Protein AF-A0A376H1D4-F1 (afdb_monomer_lite)

pLDDT: mean 74.77, std 13.4, range [35.78, 89.5]

Foldseek 3Di:
DAKKKFKWWQDPVRDIDTDPVQIGSDPVVSVVVLVVVQWDFDDDPNDGAFTDHPPDPDITIGIDMDDDDPVVVVPPVDDD

Secondary structure (DSSP, 8-state):
-EEEEEEEEE-TTS-EEEEEEEEESSHHHHHHHHHHTTPEEEEETTEEEEEE-TT-TT--BEEEEEEE-HHHHGGGG---

Radius of gyration: 13.63 Å; chains: 1; bounding box: 31×30×38 Å

Sequence (80 aa):
MIDYYVLGERNCYGRIEYNLNVISRYRSTFENELFERGYICDCSDEDCWYYRLPDKEVIDYYIRKIHVPVEEARNKKSVI

Organism: Enterococcus gallinarum (NCBI:txid1353)

Structure (mmCIF, N/CA/C/O backbone):
data_AF-A0A376H1D4-F1
#
_entry.id   AF-A0A376H1D4-F1
#
loop_
_atom_site.group_PDB
_atom_site.id
_atom_site.type_symbol
_atom_site.label_atom_id
_atom_site.label_alt_id
_atom_site.label_comp_id
_atom_site.label_asym_id
_atom_site.label_entity_id
_atom_site.label_seq_id
_atom_site.pdbx_PDB_ins_code
_atom_site.Cartn_x
_atom_site.Cartn_y
_atom_site.Cartn_z
_atom_site.occupancy
_atom_site.B_iso_or_equiv
_atom_site.auth_seq_id
_atom_site.auth_comp_id
_atom_site.auth_asym_id
_atom_site.auth_atom_id
_atom_site.pdbx_PDB_model_num
ATOM 1 N N . MET A 1 1 ? -16.702 -4.866 13.077 1.00 78.00 1 MET A N 1
ATOM 2 C CA . MET A 1 1 ? -15.543 -5.178 12.214 1.00 78.00 1 MET A CA 1
ATOM 3 C C . MET A 1 1 ? -14.696 -3.924 12.094 1.00 78.00 1 MET A C 1
ATOM 5 O O . MET A 1 1 ? -15.259 -2.841 12.207 1.00 78.00 1 MET A O 1
ATOM 9 N N . ILE A 1 2 ? -13.382 -4.057 11.940 1.00 84.31 2 ILE A N 1
ATOM 10 C CA . ILE A 1 2 ? -12.462 -2.934 11.733 1.00 84.31 2 ILE A CA 1
ATOM 11 C C . ILE A 1 2 ? -11.793 -3.110 10.378 1.00 84.31 2 ILE A C 1
ATOM 13 O O . ILE A 1 2 ? -11.309 -4.194 10.052 1.00 84.31 2 ILE A O 1
ATOM 17 N N . ASP A 1 3 ? -11.774 -2.027 9.616 1.00 89.12 3 ASP A N 1
ATOM 18 C CA . ASP A 1 3 ? -11.183 -1.996 8.290 1.00 89.12 3 ASP A CA 1
ATOM 19 C C . ASP A 1 3 ? -9.692 -1.680 8.378 1.00 89.12 3 ASP A C 1
ATOM 21 O O . ASP A 1 3 ? -9.284 -0.737 9.064 1.00 89.12 3 ASP A O 1
ATOM 25 N N . TYR A 1 4 ? -8.898 -2.456 7.646 1.00 89.19 4 TYR A N 1
ATOM 26 C CA . TYR A 1 4 ? -7.467 -2.242 7.486 1.00 89.19 4 TYR A CA 1
ATOM 27 C C . TYR A 1 4 ? -7.068 -2.313 6.014 1.00 89.19 4 TYR A C 1
ATOM 29 O O . TYR A 1 4 ? -7.672 -3.045 5.232 1.00 89.19 4 TYR A O 1
ATOM 37 N N . TYR A 1 5 ? -6.025 -1.574 5.663 1.00 89.50 5 TYR A N 1
ATOM 38 C CA . TYR A 1 5 ? -5.322 -1.630 4.393 1.00 89.50 5 TYR A CA 1
ATOM 39 C C . TYR A 1 5 ? -4.074 -2.491 4.551 1.00 89.50 5 TYR A C 1
ATOM 41 O O . TYR A 1 5 ? -3.331 -2.322 5.517 1.00 89.50 5 TYR A O 1
ATOM 49 N N . VAL A 1 6 ? -3.880 -3.422 3.623 1.00 88.88 6 VAL A N 1
ATOM 50 C CA . VAL A 1 6 ? -2.748 -4.353 3.562 1.00 88.88 6 VAL A CA 1
ATOM 51 C C . VAL A 1 6 ? -2.212 -4.427 2.144 1.00 88.88 6 VAL A C 1
ATOM 53 O O . VAL A 1 6 ? -2.928 -4.143 1.181 1.00 88.88 6 VAL A O 1
ATOM 56 N N . LEU A 1 7 ? -0.966 -4.865 2.017 1.00 86.75 7 LEU A N 1
ATOM 57 C CA . LEU A 1 7 ? -0.357 -5.127 0.726 1.00 86.75 7 LEU A CA 1
ATOM 58 C C . LEU A 1 7 ? -0.690 -6.566 0.327 1.00 86.75 7 LEU A C 1
ATOM 60 O O . LEU A 1 7 ? -0.404 -7.499 1.075 1.00 86.75 7 LEU A O 1
ATOM 64 N N . GLY A 1 8 ? -1.326 -6.748 -0.822 1.00 85.31 8 GLY A N 1
ATOM 65 C CA . GLY A 1 8 ? -1.530 -8.051 -1.438 1.00 85.31 8 GLY A CA 1
ATOM 66 C C . GLY A 1 8 ? -0.525 -8.284 -2.560 1.00 85.31 8 GLY A C 1
ATOM 67 O O . GLY A 1 8 ? -0.183 -7.353 -3.283 1.00 85.31 8 GLY A O 1
ATOM 68 N N . GLU A 1 9 ? -0.093 -9.526 -2.735 1.00 82.31 9 GLU A N 1
ATOM 69 C CA . GLU A 1 9 ? 0.623 -10.000 -3.921 1.00 82.31 9 GLU A CA 1
ATOM 70 C C . GLU A 1 9 ? -0.101 -11.213 -4.514 1.00 82.31 9 GLU A C 1
ATOM 72 O O . GLU A 1 9 ? -0.940 -11.839 -3.858 1.00 82.31 9 GLU A O 1
ATOM 77 N N . ARG A 1 10 ? 0.138 -11.514 -5.793 1.00 75.81 10 ARG A N 1
ATOM 78 C CA . ARG A 1 10 ? -0.279 -12.793 -6.380 1.00 75.81 10 ARG A CA 1
ATOM 79 C C . ARG A 1 10 ? 0.925 -13.720 -6.400 1.00 75.81 10 ARG A C 1
ATOM 81 O O . ARG A 1 10 ? 1.940 -13.382 -6.996 1.00 75.81 10 ARG A O 1
ATOM 88 N N . ASN A 1 11 ? 0.802 -14.888 -5.780 1.00 75.44 11 ASN A N 1
ATOM 89 C CA . ASN A 1 11 ? 1.858 -15.892 -5.836 1.00 75.44 11 ASN A CA 1
ATOM 90 C C . ASN A 1 11 ? 1.901 -16.593 -7.209 1.00 75.44 11 ASN A C 1
ATOM 92 O O . ASN A 1 11 ? 1.028 -16.400 -8.061 1.00 75.44 11 ASN A O 1
ATOM 96 N N . CYS A 1 12 ? 2.893 -17.464 -7.411 1.00 75.25 12 CYS A N 1
ATOM 97 C CA . CYS A 1 12 ? 3.076 -18.223 -8.656 1.00 75.25 12 CYS A CA 1
ATOM 98 C C . CYS A 1 12 ? 1.907 -19.166 -9.010 1.00 75.25 12 CYS A C 1
ATOM 100 O O . CYS A 1 12 ? 1.825 -19.644 -10.138 1.00 75.25 12 CYS A O 1
ATOM 102 N N . TYR A 1 13 ? 0.978 -19.398 -8.080 1.00 79.50 13 TYR A N 1
ATOM 103 C CA . TYR A 1 13 ? -0.247 -20.173 -8.289 1.00 79.50 13 TYR A CA 1
ATOM 104 C C . TYR A 1 13 ? -1.475 -19.287 -8.561 1.00 79.50 13 TYR A C 1
ATOM 106 O O . TYR A 1 13 ? -2.601 -19.783 -8.589 1.00 79.50 13 TYR A O 1
ATOM 114 N N . GLY A 1 14 ? -1.287 -17.971 -8.706 1.00 72.62 14 GLY A N 1
ATOM 115 C CA . GLY A 1 14 ? -2.359 -16.999 -8.917 1.00 72.62 14 GLY A CA 1
ATOM 116 C C . GLY A 1 14 ? -3.210 -16.710 -7.675 1.00 72.62 14 GLY A C 1
ATOM 117 O O . GLY A 1 14 ? -4.256 -16.068 -7.798 1.00 72.62 14 GLY A O 1
ATOM 118 N N . ARG A 1 15 ? -2.796 -17.165 -6.484 1.00 78.19 15 ARG A N 1
ATOM 119 C CA . ARG A 1 15 ? -3.504 -16.905 -5.220 1.00 78.19 15 ARG A CA 1
ATOM 120 C C . ARG A 1 15 ? -3.054 -15.585 -4.613 1.00 78.19 15 ARG A C 1
ATOM 122 O O . ARG A 1 15 ? -1.897 -15.201 -4.744 1.00 78.19 15 ARG A O 1
ATOM 129 N N . ILE A 1 16 ? -3.984 -14.918 -3.935 1.00 77.12 16 ILE A N 1
ATOM 130 C CA . ILE A 1 16 ? -3.711 -13.687 -3.195 1.00 77.12 16 ILE A CA 1
ATOM 131 C C . ILE A 1 16 ? -3.033 -14.042 -1.873 1.00 77.12 16 ILE A C 1
ATOM 133 O O . ILE A 1 16 ? -3.617 -14.759 -1.061 1.00 77.12 16 ILE A O 1
ATOM 137 N N . GLU A 1 17 ? -1.837 -13.509 -1.656 1.00 81.31 17 GLU A N 1
ATOM 138 C CA . GLU A 1 17 ? -1.139 -13.545 -0.374 1.00 81.31 17 GLU A CA 1
ATOM 139 C C . GLU A 1 17 ? -1.063 -12.130 0.199 1.00 81.31 17 GLU A C 1
ATOM 141 O O . GLU A 1 17 ? -0.842 -11.164 -0.531 1.00 81.31 17 GLU A O 1
ATOM 146 N N . TYR A 1 18 ? -1.311 -11.994 1.503 1.00 80.50 18 TYR A N 1
ATOM 147 C CA . TYR A 1 18 ? -1.292 -10.703 2.185 1.00 80.50 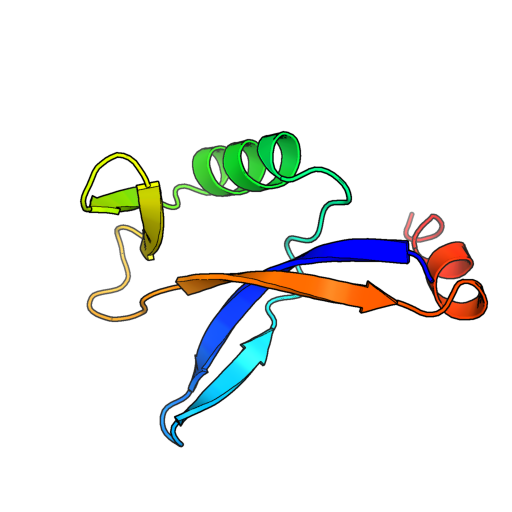18 TYR A CA 1
ATOM 148 C C . TYR A 1 18 ? 0.002 -10.553 2.973 1.00 80.50 18 TYR A C 1
ATOM 150 O O . TYR A 1 18 ? 0.286 -11.343 3.874 1.00 80.50 18 TYR A O 1
ATOM 158 N N . ASN A 1 19 ? 0.750 -9.492 2.695 1.00 76.19 19 ASN A N 1
ATOM 159 C CA . ASN A 1 19 ? 1.890 -9.110 3.505 1.00 76.19 19 ASN A CA 1
ATOM 160 C C . ASN A 1 19 ? 1.395 -8.331 4.730 1.00 76.19 19 ASN A C 1
ATOM 162 O O . ASN A 1 19 ? 1.066 -7.148 4.654 1.00 76.19 19 ASN A O 1
ATOM 166 N N . LEU A 1 20 ? 1.335 -9.014 5.873 1.00 70.75 20 LEU A N 1
ATOM 167 C CA . LEU A 1 20 ? 0.849 -8.445 7.132 1.00 70.75 20 LEU A CA 1
ATOM 168 C C . LEU A 1 20 ? 1.899 -7.604 7.881 1.00 70.75 20 LEU A C 1
ATOM 170 O O . LEU A 1 20 ? 1.579 -7.066 8.942 1.00 70.75 20 LEU A O 1
ATOM 174 N N . ASN A 1 21 ? 3.123 -7.470 7.350 1.00 72.50 21 ASN A N 1
ATOM 175 C CA . ASN A 1 21 ? 4.183 -6.638 7.943 1.00 72.50 21 ASN A CA 1
ATOM 176 C C . ASN A 1 21 ? 3.967 -5.136 7.705 1.00 72.50 21 ASN A C 1
ATOM 178 O O . ASN A 1 21 ? 4.645 -4.307 8.319 1.00 72.50 21 ASN A O 1
ATOM 182 N N . VAL A 1 22 ? 3.058 -4.791 6.793 1.00 73.00 22 VAL A N 1
ATOM 183 C CA . VAL A 1 22 ? 2.552 -3.437 6.575 1.00 73.00 22 VAL A CA 1
ATOM 184 C C . VAL A 1 22 ? 1.038 -3.548 6.677 1.00 73.00 22 VAL A C 1
ATOM 186 O O . VAL A 1 22 ? 0.413 -4.255 5.886 1.00 73.00 22 VAL A O 1
ATOM 189 N N . ILE A 1 23 ? 0.432 -2.886 7.659 1.00 86.00 23 ILE A N 1
ATOM 190 C CA . ILE A 1 23 ? -1.024 -2.845 7.817 1.00 86.00 23 ILE A CA 1
ATOM 191 C C . ILE A 1 23 ? -1.427 -1.552 8.520 1.00 86.00 23 ILE A C 1
ATOM 193 O O . ILE A 1 23 ? -0.911 -1.243 9.589 1.00 86.00 23 ILE A O 1
ATOM 197 N N . SER A 1 24 ? -2.389 -0.816 7.966 1.00 88.19 24 SER A N 1
ATOM 198 C CA . SER A 1 24 ? -2.846 0.437 8.576 1.00 88.19 24 SER A CA 1
ATOM 199 C C . SER A 1 24 ? -4.351 0.619 8.480 1.00 88.19 24 SER A C 1
ATOM 201 O O . SER A 1 24 ? -5.006 0.103 7.583 1.00 88.19 24 SER A O 1
ATOM 203 N N . ARG A 1 25 ? -4.928 1.366 9.421 1.00 88.38 25 ARG A N 1
ATOM 204 C CA . ARG A 1 25 ? -6.357 1.720 9.394 1.00 88.38 25 ARG A CA 1
ATOM 205 C C . ARG A 1 25 ? -6.684 2.799 8.369 1.00 88.38 25 ARG A C 1
ATOM 207 O O . ARG A 1 25 ? -7.837 2.926 7.963 1.00 88.38 25 ARG A O 1
ATOM 214 N N . TYR A 1 26 ? -5.691 3.591 7.990 1.00 89.00 26 TYR A N 1
ATOM 215 C CA . TYR A 1 26 ? -5.862 4.732 7.107 1.00 89.00 26 TYR A CA 1
ATOM 216 C C . TYR A 1 26 ? -5.035 4.514 5.850 1.00 89.00 26 TYR A C 1
ATOM 218 O O . TYR A 1 26 ? -3.854 4.180 5.934 1.00 89.00 26 TYR A O 1
ATOM 226 N N . ARG A 1 27 ? -5.665 4.710 4.689 1.00 86.19 27 ARG A N 1
ATOM 227 C CA . ARG A 1 27 ? -5.021 4.512 3.389 1.00 86.19 27 ARG A CA 1
ATOM 228 C C . ARG A 1 27 ? -3.806 5.424 3.219 1.00 86.19 27 ARG A C 1
ATOM 230 O O . ARG A 1 27 ? -2.751 4.937 2.855 1.00 86.19 27 ARG A O 1
ATOM 237 N N . SER A 1 28 ? -3.922 6.699 3.585 1.00 86.88 28 SER A N 1
ATOM 238 C CA . SER A 1 28 ? -2.817 7.661 3.488 1.00 86.88 28 SER A CA 1
ATOM 239 C C . SER A 1 28 ? -1.608 7.272 4.342 1.00 86.88 28 SER A C 1
ATOM 241 O O . SER A 1 28 ? -0.474 7.354 3.888 1.00 86.88 28 SER A O 1
ATOM 243 N N . THR A 1 29 ? -1.834 6.800 5.573 1.00 88.62 29 THR A N 1
ATOM 244 C CA . THR A 1 29 ? -0.757 6.273 6.426 1.00 88.62 29 THR A CA 1
ATOM 245 C C . THR A 1 29 ? -0.109 5.046 5.792 1.00 88.62 29 THR A C 1
ATOM 247 O O . THR A 1 29 ? 1.110 4.938 5.791 1.00 88.62 29 THR A O 1
ATOM 250 N N . PHE A 1 30 ? -0.915 4.151 5.218 1.00 88.75 30 PHE A N 1
ATOM 251 C CA . PHE A 1 30 ? -0.419 2.969 4.521 1.00 88.75 30 PHE A CA 1
ATOM 252 C C . PHE A 1 30 ? 0.464 3.328 3.318 1.00 88.75 30 PHE A C 1
ATOM 254 O O . PHE A 1 30 ? 1.553 2.791 3.164 1.00 88.75 30 PHE A O 1
ATOM 261 N N . GLU A 1 31 ? 0.007 4.260 2.485 1.00 86.44 31 GLU A N 1
ATOM 262 C CA . GLU A 1 31 ? 0.727 4.728 1.299 1.00 86.44 31 GLU A CA 1
ATOM 263 C C . GLU A 1 31 ? 2.047 5.416 1.670 1.00 86.44 31 GLU A C 1
ATOM 265 O O . GLU A 1 31 ? 3.067 5.154 1.035 1.00 86.44 31 GLU A O 1
ATOM 270 N N . ASN A 1 32 ? 2.061 6.211 2.745 1.00 87.38 32 ASN A N 1
ATOM 271 C CA . ASN A 1 32 ? 3.290 6.805 3.273 1.00 87.38 32 ASN A CA 1
ATOM 272 C C . ASN A 1 32 ? 4.276 5.742 3.782 1.00 87.38 32 ASN A C 1
ATOM 274 O O . ASN A 1 32 ? 5.455 5.809 3.452 1.00 87.38 32 ASN A O 1
ATOM 278 N N . GLU A 1 33 ? 3.814 4.733 4.531 1.00 87.75 33 GLU A N 1
ATOM 279 C CA . GLU A 1 33 ? 4.673 3.629 4.991 1.00 87.75 33 GLU A CA 1
ATOM 280 C C . GLU A 1 33 ? 5.258 2.826 3.820 1.00 87.75 33 GLU A C 1
ATOM 282 O O . GLU A 1 33 ? 6.408 2.385 3.872 1.00 87.75 33 GLU A O 1
ATOM 287 N N . LEU A 1 34 ? 4.480 2.623 2.752 1.00 86.50 34 LEU A N 1
ATOM 288 C CA . LEU A 1 34 ? 4.967 1.992 1.527 1.00 86.50 34 LEU A CA 1
ATOM 289 C C . LEU A 1 34 ? 6.053 2.847 0.865 1.00 86.50 34 LEU A C 1
ATOM 291 O O . LEU A 1 34 ? 7.110 2.320 0.519 1.00 86.50 34 LEU A O 1
ATOM 295 N N . PHE A 1 35 ? 5.835 4.156 0.748 1.00 85.62 35 PHE A N 1
ATOM 296 C CA . PHE A 1 35 ? 6.829 5.078 0.204 1.00 85.62 35 PHE A CA 1
ATOM 297 C C . PHE A 1 35 ? 8.132 5.073 1.021 1.00 85.62 35 PHE A C 1
ATOM 299 O O . PHE A 1 35 ? 9.212 4.927 0.453 1.00 85.62 35 PHE A O 1
ATOM 306 N N . GLU A 1 36 ? 8.049 5.138 2.354 1.00 86.38 36 GLU A N 1
ATOM 307 C CA . GLU A 1 36 ? 9.216 5.074 3.251 1.00 86.38 36 GLU A CA 1
ATOM 308 C C . GLU A 1 36 ? 9.995 3.757 3.126 1.00 86.38 36 GLU A C 1
ATOM 310 O O . GLU A 1 36 ? 11.215 3.728 3.283 1.00 86.38 36 GLU A O 1
ATOM 315 N N . ARG A 1 37 ? 9.304 2.658 2.805 1.00 85.00 37 ARG A N 1
ATOM 316 C CA . ARG A 1 37 ? 9.912 1.342 2.553 1.00 85.00 37 ARG A CA 1
ATOM 317 C C . ARG A 1 37 ? 10.441 1.177 1.125 1.00 85.00 37 ARG A C 1
ATOM 319 O O . ARG A 1 37 ? 10.910 0.094 0.782 1.00 85.00 37 ARG A O 1
ATOM 326 N N . GLY A 1 38 ? 10.371 2.225 0.306 1.00 83.56 38 GLY A N 1
ATOM 327 C CA . GLY A 1 38 ? 10.888 2.242 -1.058 1.00 83.56 38 GLY A CA 1
ATOM 328 C C . GLY A 1 38 ? 9.949 1.640 -2.099 1.00 83.56 38 GLY A C 1
ATOM 329 O O . GLY A 1 38 ? 10.390 1.396 -3.217 1.00 83.56 38 GLY A O 1
ATOM 330 N N . TYR A 1 39 ? 8.675 1.394 -1.777 1.00 84.00 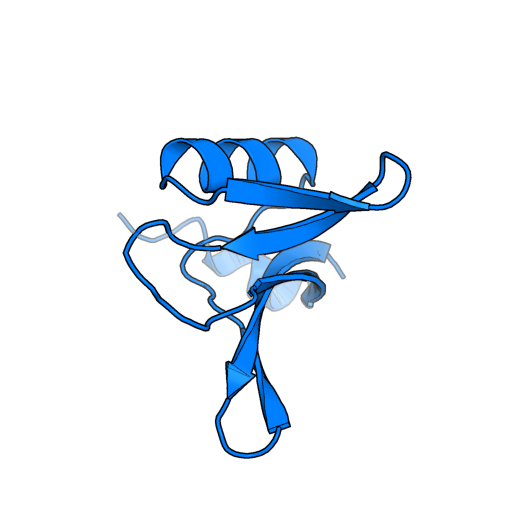39 TYR A N 1
ATOM 331 C CA . TYR A 1 39 ? 7.707 0.984 -2.792 1.00 84.00 39 TYR A CA 1
ATOM 332 C C . TYR A 1 39 ? 7.400 2.157 -3.722 1.00 84.00 39 TYR A C 1
ATOM 334 O O . TYR A 1 39 ? 7.043 3.250 -3.284 1.00 84.00 39 TYR A O 1
ATOM 342 N N . ILE A 1 40 ? 7.490 1.901 -5.020 1.00 80.00 40 ILE A N 1
ATOM 343 C CA . ILE A 1 40 ? 7.145 2.847 -6.071 1.00 80.00 40 ILE A CA 1
ATOM 344 C C . ILE A 1 40 ? 5.726 2.541 -6.522 1.00 80.00 40 ILE A C 1
ATOM 346 O O . ILE A 1 40 ? 5.417 1.412 -6.900 1.00 80.00 40 ILE A O 1
ATOM 350 N N . CYS A 1 41 ? 4.873 3.556 -6.474 1.00 78.38 41 CYS A N 1
ATOM 351 C CA . CYS A 1 41 ? 3.545 3.498 -7.054 1.00 78.38 41 CYS A CA 1
ATOM 352 C C . CYS A 1 41 ? 3.628 3.659 -8.579 1.00 78.38 41 CYS A C 1
ATOM 354 O O . CYS A 1 41 ? 4.238 4.613 -9.061 1.00 78.38 41 CYS A O 1
ATOM 356 N N . ASP A 1 42 ? 2.988 2.758 -9.319 1.00 72.31 42 ASP A N 1
ATOM 357 C CA . ASP A 1 42 ? 2.709 2.939 -10.740 1.00 72.31 42 ASP A CA 1
ATOM 358 C C . ASP A 1 42 ? 1.289 3.493 -10.911 1.00 72.31 42 ASP A C 1
ATOM 360 O O . ASP A 1 42 ? 0.296 2.823 -10.590 1.00 72.31 42 ASP A O 1
ATOM 364 N N . CYS A 1 43 ? 1.203 4.746 -11.355 1.00 68.94 43 CYS A N 1
ATOM 365 C CA . CYS A 1 43 ? -0.060 5.449 -11.540 1.00 68.94 43 CYS A CA 1
ATOM 366 C C . CYS A 1 43 ? -0.589 5.212 -12.958 1.00 68.94 43 CYS A C 1
ATOM 368 O O . CYS A 1 43 ? 0.082 5.543 -13.935 1.00 68.94 43 CYS A O 1
ATOM 370 N N . SER A 1 44 ? -1.828 4.734 -13.067 1.00 57.78 44 SER A N 1
ATOM 371 C CA . SER A 1 44 ? -2.599 4.750 -14.316 1.00 57.78 44 SER A CA 1
ATOM 372 C C . SER A 1 44 ? -3.877 5.536 -14.063 1.00 57.78 44 SER A C 1
ATOM 374 O O . SER A 1 44 ? -4.600 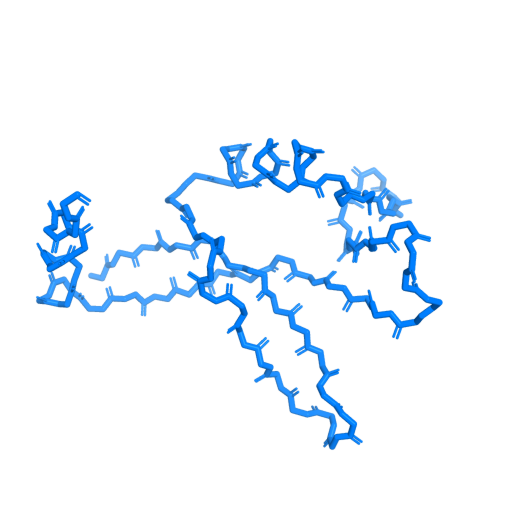5.226 -13.119 1.00 57.78 44 SER A O 1
ATOM 376 N N . ASP A 1 45 ? -4.147 6.545 -14.895 1.00 55.09 45 ASP A N 1
ATOM 377 C CA . ASP A 1 45 ? -5.315 7.431 -14.769 1.00 55.09 45 ASP A CA 1
ATOM 378 C C . ASP A 1 45 ? -5.445 8.078 -13.376 1.00 55.09 45 ASP A C 1
ATOM 380 O O . ASP A 1 45 ? -6.498 8.025 -12.751 1.00 55.09 45 ASP A O 1
ATOM 384 N N . GLU A 1 46 ? -4.347 8.662 -12.877 1.00 60.97 46 GLU A N 1
ATOM 385 C CA . GLU A 1 46 ? -4.250 9.369 -11.579 1.00 60.97 46 GLU A CA 1
ATOM 386 C C . GLU A 1 46 ? -4.468 8.505 -10.323 1.00 60.97 46 GLU A C 1
ATOM 388 O O . GLU A 1 46 ? -4.190 8.960 -9.213 1.00 60.97 46 GLU A O 1
ATOM 393 N N . ASP A 1 47 ? -4.860 7.243 -10.487 1.00 59.16 47 ASP A N 1
ATOM 394 C CA . ASP A 1 47 ? -4.999 6.281 -9.404 1.00 59.16 47 ASP A CA 1
ATOM 395 C C . ASP A 1 47 ? -3.773 5.364 -9.312 1.00 59.16 47 ASP A C 1
ATOM 397 O O . ASP A 1 47 ? -3.254 4.829 -10.297 1.00 59.16 47 ASP A O 1
ATOM 401 N N . CYS A 1 48 ? -3.300 5.168 -8.081 1.00 67.12 48 CYS A N 1
ATOM 402 C CA . CYS A 1 48 ? -2.254 4.200 -7.792 1.00 67.12 48 CYS A CA 1
ATOM 403 C C . CYS A 1 48 ? -2.842 2.787 -7.760 1.00 67.12 48 CYS A C 1
ATOM 405 O O . CYS A 1 48 ? -3.577 2.442 -6.826 1.00 67.12 48 CYS A O 1
ATOM 407 N N . TRP A 1 49 ? -2.510 1.960 -8.753 1.00 66.25 49 TRP A N 1
ATOM 408 C CA . TRP A 1 49 ? -3.038 0.592 -8.851 1.00 66.25 49 TRP A CA 1
ATOM 409 C C . TRP A 1 49 ? -2.030 -0.467 -8.407 1.00 66.25 49 TRP A C 1
ATOM 411 O O . TRP A 1 49 ? -2.431 -1.488 -7.839 1.00 66.25 49 TRP A O 1
ATOM 421 N N . TYR A 1 50 ? -0.737 -0.211 -8.625 1.00 72.81 50 TYR A N 1
ATOM 422 C CA . TYR A 1 50 ? 0.333 -1.175 -8.385 1.00 72.81 50 TYR A CA 1
ATOM 423 C C . TYR A 1 50 ? 1.498 -0.543 -7.632 1.00 72.81 50 TYR A C 1
ATOM 425 O O . TYR A 1 50 ? 1.862 0.605 -7.868 1.00 72.81 50 TYR A O 1
ATOM 433 N N . TYR A 1 51 ? 2.100 -1.319 -6.739 1.00 76.56 51 TYR A N 1
ATOM 434 C CA . TYR A 1 51 ? 3.303 -0.965 -6.001 1.00 76.56 51 TYR A CA 1
ATOM 435 C C . TYR A 1 51 ? 4.413 -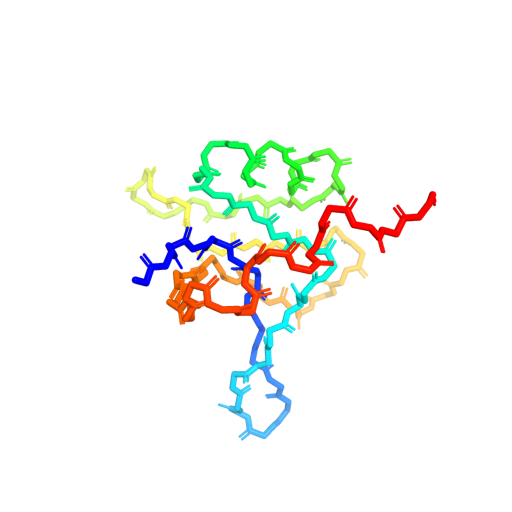1.933 -6.386 1.00 76.56 51 TYR A C 1
ATOM 437 O O . TYR A 1 51 ? 4.199 -3.142 -6.429 1.00 76.56 51 TYR A O 1
ATOM 445 N N . ARG A 1 52 ? 5.610 -1.415 -6.646 1.00 75.75 52 ARG A N 1
ATOM 446 C CA . ARG A 1 52 ? 6.781 -2.209 -7.029 1.00 75.75 52 ARG A CA 1
ATOM 447 C C . ARG A 1 52 ? 7.951 -1.888 -6.114 1.00 75.75 52 ARG A C 1
ATOM 449 O O . ARG A 1 52 ? 8.113 -0.747 -5.693 1.00 75.75 52 ARG A O 1
ATOM 456 N N . LEU A 1 53 ? 8.764 -2.892 -5.802 1.00 73.69 53 LEU A N 1
ATOM 457 C CA . LEU A 1 53 ? 10.056 -2.665 -5.156 1.00 73.69 53 LEU A CA 1
ATOM 458 C C . LEU A 1 53 ? 11.118 -2.455 -6.247 1.00 73.69 53 LEU A C 1
ATOM 460 O O . LEU A 1 53 ? 11.143 -3.253 -7.182 1.00 73.69 53 LEU A O 1
ATOM 464 N N . PRO A 1 54 ? 12.004 -1.449 -6.127 1.00 68.31 54 PRO A N 1
ATOM 465 C CA . PRO A 1 54 ? 13.016 -1.128 -7.137 1.00 68.31 54 PRO A CA 1
ATOM 466 C C . PRO A 1 54 ? 13.887 -2.326 -7.534 1.00 68.31 54 PRO A C 1
ATOM 468 O O . PRO A 1 54 ? 14.236 -2.476 -8.699 1.00 68.31 54 PRO A O 1
ATOM 471 N N . ASP A 1 55 ? 14.181 -3.200 -6.568 1.00 68.75 55 ASP A N 1
ATOM 472 C CA . ASP A 1 55 ? 15.086 -4.343 -6.735 1.00 68.75 55 ASP A CA 1
ATOM 473 C C . ASP A 1 55 ? 14.372 -5.647 -7.130 1.00 68.75 55 ASP A C 1
ATOM 475 O O . ASP A 1 55 ? 15.000 -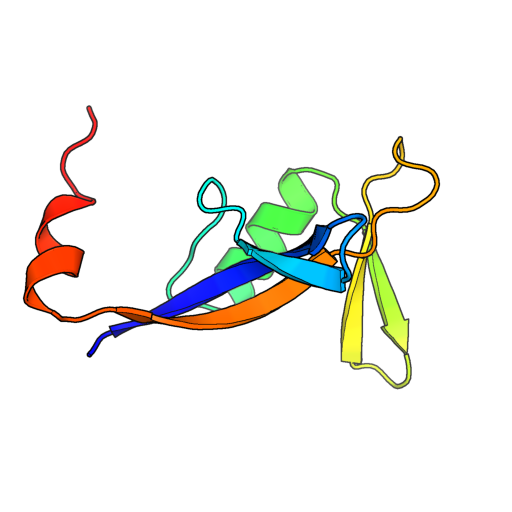6.705 -7.208 1.00 68.75 55 ASP A O 1
ATOM 479 N N . LYS A 1 56 ? 13.048 -5.621 -7.338 1.00 66.31 56 LYS A N 1
ATOM 480 C CA . LYS A 1 56 ? 12.279 -6.801 -7.748 1.00 66.31 56 LYS A CA 1
ATOM 481 C C . LYS A 1 56 ? 11.781 -6.628 -9.174 1.00 66.31 56 LYS A C 1
ATOM 483 O O . LYS A 1 56 ? 10.882 -5.834 -9.422 1.00 66.31 56 LYS A O 1
ATOM 488 N N . GLU A 1 57 ? 12.322 -7.434 -10.089 1.00 60.34 57 GLU A N 1
ATOM 489 C CA . GLU A 1 57 ? 11.991 -7.369 -11.519 1.00 60.34 57 GLU A CA 1
ATOM 490 C C . GLU A 1 57 ? 10.490 -7.527 -11.806 1.00 60.34 57 GLU A C 1
ATOM 492 O O . GLU A 1 57 ? 9.985 -6.875 -12.715 1.00 60.34 57 GLU A O 1
ATOM 497 N N . VAL A 1 58 ? 9.765 -8.370 -11.058 1.00 58.22 58 VAL A N 1
ATOM 498 C CA . VAL A 1 58 ? 8.351 -8.667 -11.349 1.00 58.22 58 VAL A CA 1
ATOM 499 C C . VAL A 1 58 ? 7.592 -9.084 -10.083 1.00 58.22 58 VAL A C 1
ATOM 501 O O . VAL A 1 58 ? 7.252 -10.254 -9.914 1.00 58.22 58 VAL A O 1
ATOM 504 N N . ILE A 1 59 ? 7.325 -8.157 -9.159 1.00 66.00 59 ILE A N 1
ATOM 505 C CA . ILE A 1 59 ? 6.235 -8.363 -8.188 1.00 66.00 59 ILE A CA 1
ATOM 506 C C . ILE A 1 59 ? 5.392 -7.095 -8.106 1.00 66.00 59 ILE A C 1
ATOM 508 O O . ILE A 1 59 ? 5.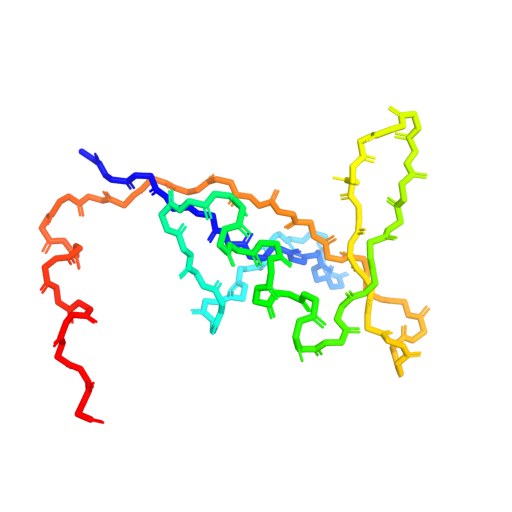785 -6.117 -7.469 1.00 66.00 59 ILE A O 1
ATOM 512 N N . ASP A 1 60 ? 4.224 -7.151 -8.743 1.00 73.62 60 ASP A N 1
ATOM 513 C CA . ASP A 1 60 ? 3.193 -6.129 -8.629 1.00 73.62 60 ASP A CA 1
ATOM 514 C C . ASP A 1 60 ? 2.388 -6.368 -7.349 1.00 73.62 60 ASP A C 1
ATOM 516 O O . ASP A 1 60 ? 1.609 -7.320 -7.221 1.00 73.62 60 ASP A O 1
ATOM 520 N N . TYR A 1 61 ? 2.596 -5.487 -6.381 1.00 80.19 61 TYR A N 1
ATOM 521 C CA . TYR A 1 61 ? 1.825 -5.426 -5.154 1.00 80.19 61 TYR A CA 1
ATOM 522 C C . TYR A 1 61 ? 0.592 -4.538 -5.341 1.00 80.19 61 TYR A C 1
ATOM 524 O O . TYR A 1 61 ? 0.617 -3.582 -6.109 1.00 80.19 61 TYR A O 1
ATOM 532 N N . TYR A 1 62 ? -0.489 -4.802 -4.613 1.00 81.06 62 TYR A N 1
ATOM 533 C CA . TYR A 1 62 ? -1.710 -3.992 -4.666 1.00 81.06 62 TYR A CA 1
ATOM 534 C C . TYR A 1 62 ? -2.272 -3.755 -3.267 1.00 81.06 62 TYR A C 1
ATOM 536 O O . TYR A 1 62 ? -2.251 -4.639 -2.410 1.00 81.06 62 TYR A O 1
ATOM 544 N N . ILE A 1 63 ? -2.822 -2.565 -3.027 1.00 85.56 63 ILE A N 1
ATOM 545 C CA . ILE A 1 63 ? -3.509 -2.273 -1.765 1.00 85.56 63 ILE A CA 1
ATOM 546 C C . ILE A 1 63 ? -4.824 -3.051 -1.723 1.00 85.56 63 ILE A C 1
ATOM 548 O O . ILE A 1 63 ? -5.648 -2.986 -2.639 1.00 85.56 63 ILE A O 1
ATOM 552 N N . ARG A 1 64 ? -5.064 -3.763 -0.623 1.00 85.44 64 ARG A N 1
ATOM 553 C CA . ARG A 1 64 ? -6.352 -4.384 -0.314 1.00 85.44 64 ARG A CA 1
ATOM 554 C C . ARG A 1 64 ? -6.909 -3.867 0.986 1.00 85.44 64 ARG A C 1
ATOM 556 O O . ARG A 1 64 ? -6.186 -3.647 1.948 1.00 85.44 64 ARG A O 1
ATOM 563 N N . LYS A 1 65 ? -8.232 -3.762 1.013 1.00 88.31 65 LYS A N 1
ATOM 564 C CA . LYS A 1 65 ? -8.997 -3.553 2.229 1.00 88.31 65 LYS A CA 1
ATOM 565 C C . LYS A 1 65 ? -9.411 -4.915 2.788 1.00 88.31 65 LYS A C 1
ATOM 567 O O . LYS A 1 65 ? -10.027 -5.699 2.071 1.00 88.31 65 LYS A O 1
ATOM 572 N N . ILE A 1 66 ? -9.075 -5.190 4.044 1.00 86.25 66 ILE A N 1
ATOM 573 C CA . ILE A 1 66 ? -9.512 -6.381 4.780 1.00 86.25 66 ILE A CA 1
ATOM 574 C C . ILE A 1 66 ? -10.376 -5.979 5.975 1.00 86.25 66 ILE A C 1
ATOM 576 O O . ILE A 1 66 ? -10.199 -4.906 6.558 1.00 86.25 66 ILE A O 1
ATOM 580 N N . HIS A 1 67 ? -11.303 -6.861 6.343 1.00 87.31 67 HIS A N 1
ATOM 581 C CA . HIS A 1 67 ? -12.206 -6.677 7.473 1.00 87.31 67 HIS A CA 1
ATOM 582 C C . HIS A 1 67 ? -11.803 -7.621 8.601 1.00 87.31 67 HIS A C 1
ATOM 584 O O . HIS A 1 67 ? -11.890 -8.838 8.455 1.00 87.31 67 HIS A O 1
ATOM 590 N N . VAL A 1 68 ? -11.371 -7.061 9.728 1.00 81.88 68 VAL A N 1
ATOM 591 C CA . VAL A 1 68 ? -10.945 -7.837 10.898 1.00 81.88 68 VAL A CA 1
ATOM 592 C C . VAL A 1 68 ? -12.054 -7.807 11.960 1.00 81.88 68 VAL A C 1
ATOM 594 O O . VAL A 1 68 ? -12.576 -6.725 12.277 1.00 81.88 68 VAL A O 1
ATOM 597 N N . PRO A 1 69 ? -12.468 -8.956 12.523 1.00 81.56 69 PRO A N 1
ATOM 598 C CA . PRO A 1 69 ? -13.382 -8.995 13.662 1.00 81.56 69 PRO A CA 1
ATOM 599 C C . PRO A 1 69 ? -12.822 -8.215 14.864 1.00 81.56 69 PRO A C 1
ATOM 601 O O . PRO A 1 69 ? -11.620 -8.187 15.112 1.00 81.56 69 PRO A O 1
ATOM 604 N N . VAL A 1 70 ? -13.695 -7.555 15.630 1.00 70.19 70 VAL A N 1
ATOM 605 C CA . VAL A 1 70 ? -13.281 -6.631 16.712 1.00 70.19 70 VAL A CA 1
ATOM 606 C C . VAL A 1 70 ? -12.548 -7.357 17.849 1.00 70.19 70 VAL A C 1
ATOM 608 O O . VAL A 1 70 ? -11.696 -6.754 18.501 1.00 70.19 70 VAL A O 1
ATOM 611 N N . GLU A 1 71 ? -12.831 -8.643 18.058 1.00 67.12 71 GLU A N 1
ATOM 612 C CA . GLU A 1 71 ? -12.179 -9.466 19.085 1.00 67.12 71 GLU A CA 1
ATOM 613 C C . GLU A 1 71 ? -10.684 -9.692 18.800 1.00 67.12 71 GLU A C 1
ATOM 615 O O . GLU A 1 71 ? -9.879 -9.662 19.728 1.00 67.12 71 GLU A O 1
ATOM 620 N N . GLU A 1 72 ? -10.276 -9.790 17.530 1.00 58.62 72 GLU A N 1
ATOM 621 C CA . GLU A 1 72 ? -8.868 -9.977 17.139 1.00 58.62 72 GLU A CA 1
ATOM 622 C C . GLU A 1 72 ? -8.077 -8.659 17.079 1.00 58.62 72 GLU A C 1
ATOM 624 O O . GLU A 1 72 ? -6.862 -8.632 17.286 1.00 58.62 72 GLU A O 1
ATOM 629 N N . ALA A 1 73 ? -8.752 -7.528 16.846 1.00 55.12 73 ALA A N 1
ATOM 630 C CA . ALA A 1 73 ? -8.099 -6.224 16.722 1.00 55.12 73 ALA A CA 1
ATOM 631 C C . ALA A 1 73 ? -7.527 -5.681 18.049 1.00 55.12 73 ALA A C 1
ATOM 633 O O . ALA A 1 73 ? -6.653 -4.811 18.037 1.00 55.12 73 ALA A O 1
ATOM 634 N N . ARG A 1 74 ? -7.986 -6.194 19.200 1.00 53.53 74 ARG A N 1
ATOM 635 C CA . ARG A 1 74 ? -7.484 -5.801 20.529 1.00 53.53 74 ARG A CA 1
ATOM 636 C C . ARG A 1 74 ? -6.071 -6.314 20.834 1.00 53.53 74 ARG A C 1
ATOM 638 O O . ARG A 1 74 ? -5.398 -5.700 21.656 1.00 53.53 74 ARG A O 1
ATOM 645 N N . ASN A 1 75 ? -5.585 -7.346 20.139 1.00 50.47 75 ASN A N 1
ATOM 646 C CA . ASN A 1 75 ? -4.303 -7.987 20.459 1.00 50.47 75 ASN A CA 1
ATOM 647 C C . ASN A 1 75 ? -3.074 -7.402 19.738 1.00 50.47 75 ASN A C 1
ATOM 649 O O . ASN A 1 75 ? -1.952 -7.746 20.093 1.00 50.47 75 ASN A O 1
ATOM 653 N N . LYS A 1 76 ? -3.227 -6.477 18.776 1.00 52.47 76 LYS A N 1
ATOM 654 C CA . LYS A 1 76 ? -2.069 -5.879 18.070 1.00 52.47 76 LYS A CA 1
ATOM 655 C C . LYS A 1 76 ? -1.410 -4.688 18.785 1.00 52.47 76 LYS A C 1
ATOM 657 O O . LYS A 1 76 ? -0.434 -4.154 18.275 1.00 52.47 76 LYS A O 1
ATOM 662 N N . LYS A 1 77 ? -1.904 -4.270 19.960 1.00 44.44 77 LYS A N 1
ATOM 663 C CA . LYS A 1 77 ? -1.244 -3.251 20.811 1.00 44.44 77 LYS A CA 1
ATOM 664 C C . LYS A 1 77 ? -0.209 -3.828 21.788 1.00 44.44 77 LYS A C 1
ATOM 666 O O . LYS A 1 77 ? 0.333 -3.081 22.596 1.00 44.44 77 LYS A O 1
ATOM 671 N N . SER A 1 78 ? 0.074 -5.126 21.718 1.00 37.50 78 SER A N 1
ATOM 672 C CA . SER A 1 78 ? 1.029 -5.790 22.606 1.00 37.50 78 SER A CA 1
ATOM 673 C C . SER A 1 78 ? 2.009 -6.637 21.804 1.00 37.50 78 SER A C 1
ATOM 675 O O . SER A 1 78 ? 1.981 -7.860 21.863 1.00 37.50 78 SER A O 1
ATOM 677 N N . VAL A 1 79 ? 2.884 -5.975 21.055 1.00 36.22 79 VAL A N 1
ATOM 678 C CA . VAL A 1 79 ? 4.230 -6.492 20.795 1.00 36.22 79 VAL A CA 1
ATOM 679 C C . VAL A 1 79 ? 5.177 -5.341 21.125 1.00 36.22 79 VAL A C 1
ATOM 681 O O . VAL A 1 79 ? 4.977 -4.226 20.647 1.00 36.22 79 VAL A O 1
ATOM 684 N N . ILE A 1 80 ? 6.056 -5.644 22.077 1.00 35.78 80 ILE A N 1
ATOM 685 C CA . ILE A 1 80 ? 6.906 -4.784 22.913 1.00 35.78 80 ILE A CA 1
ATOM 686 C C . ILE A 1 80 ? 7.919 -3.995 22.086 1.00 35.78 80 ILE A C 1
ATOM 688 O O . ILE A 1 80 ? 8.475 -4.595 21.140 1.00 35.78 80 ILE A O 1
#